Protein AF-A0A4U6D0D2-F1 (afdb_monomer_lite)

Secondary structure (DSSP, 8-state):
--HHHHHHHHHHPPPPPSSEE-SSS-EES-HHHHHHHHHHHHHHS-TTGGGSHHHHHHHHHHHHHHTT-

InterPro domains:
  IPR054238 Domain of unknown function DUF6965 [PF22292] (1-67)

Organism: NCBI:txid2576211

Sequence (69 aa):
MSAQELEDYFATAKLPENPVKINGYATIEDSEVFVEAQLAIITREPVNFQKTSAYLRLMEFKQWLENQS

Radius of gyration: 14.44 Å; chains: 1; bounding box: 31×33×32 Å

Foldseek 3Di:
DDPVVVCVVVVPDDDDDAQADPDPPDTNRDPLVVLVVVLVVQVVDPPVSCPDPVVVVSVVVNVVVVVVD

pLDDT: mean 85.78, std 7.83, range [55.91, 94.69]

Structure (mmCIF, N/CA/C/O backbone):
data_AF-A0A4U6D0D2-F1
#
_entry.id   AF-A0A4U6D0D2-F1
#
loop_
_atom_site.group_PDB
_atom_site.id
_atom_site.type_symbol
_atom_site.label_atom_id
_atom_site.label_alt_id
_atom_site.label_comp_id
_atom_site.label_asym_id
_atom_site.label_entity_id
_atom_site.label_seq_id
_atom_site.pdbx_PDB_ins_code
_atom_site.Cartn_x
_atom_site.Cartn_y
_atom_site.Cartn_z
_atom_site.occupancy
_atom_site.B_iso_or_equiv
_atom_site.auth_seq_id
_atom_site.auth_comp_id
_atom_site.auth_asym_id
_atom_site.auth_atom_id
_atom_site.pdbx_PDB_model_num
ATOM 1 N N . MET A 1 1 ? -12.902 22.449 1.771 1.00 67.19 1 MET A N 1
ATOM 2 C CA . MET A 1 1 ? -11.76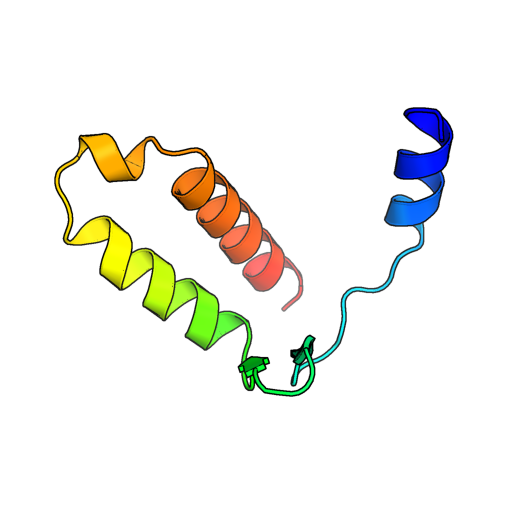5 21.686 2.302 1.00 67.19 1 MET A CA 1
ATOM 3 C C . MET A 1 1 ? -10.489 22.379 1.877 1.00 67.19 1 MET A C 1
ATOM 5 O O . MET A 1 1 ? -10.147 22.365 0.700 1.00 67.19 1 MET A O 1
ATOM 9 N N . SER A 1 2 ? -9.869 23.078 2.815 1.00 92.06 2 SER A N 1
ATOM 10 C CA . SER A 1 2 ? -8.513 23.602 2.718 1.00 92.06 2 SER A CA 1
ATOM 11 C C . SER A 1 2 ? -7.496 22.475 2.930 1.00 92.06 2 SER A C 1
ATOM 13 O O . SER A 1 2 ? -7.849 21.393 3.397 1.00 92.06 2 SER A O 1
ATOM 15 N N . ALA A 1 3 ? -6.230 22.726 2.588 1.00 87.88 3 ALA A N 1
ATOM 16 C CA . ALA A 1 3 ? -5.151 21.770 2.838 1.00 87.88 3 ALA A CA 1
ATOM 17 C C . ALA A 1 3 ? -5.012 21.436 4.336 1.00 87.88 3 ALA A C 1
ATOM 19 O O . ALA A 1 3 ? -4.853 20.270 4.679 1.00 87.88 3 ALA A O 1
ATOM 20 N N . GLN A 1 4 ? -5.179 22.434 5.212 1.00 90.38 4 GLN A N 1
ATOM 21 C CA . GLN A 1 4 ? -5.125 22.246 6.664 1.00 90.38 4 GLN A CA 1
ATOM 22 C C . GLN A 1 4 ? -6.233 21.310 7.161 1.00 90.38 4 GLN A C 1
ATOM 24 O O . GLN A 1 4 ? -5.974 20.398 7.934 1.00 90.38 4 GLN A O 1
ATOM 29 N N . GLU A 1 5 ? -7.461 21.480 6.661 1.00 89.56 5 GLU A N 1
ATOM 30 C CA . GLU A 1 5 ? -8.587 20.610 7.035 1.00 89.56 5 GLU A CA 1
ATOM 31 C C . GLU A 1 5 ? -8.356 19.148 6.618 1.00 89.56 5 GLU A C 1
ATOM 33 O O . GLU A 1 5 ? -8.832 18.234 7.288 1.00 89.56 5 GLU A O 1
ATOM 38 N N . LEU A 1 6 ? -7.630 18.914 5.519 1.00 86.38 6 LEU A N 1
ATOM 39 C CA . LEU A 1 6 ? -7.246 17.568 5.090 1.00 86.38 6 LEU A CA 1
ATOM 40 C C . LEU A 1 6 ? -6.141 16.985 5.975 1.00 86.38 6 LEU A C 1
ATOM 42 O O . LEU A 1 6 ? -6.238 15.823 6.362 1.00 86.38 6 LEU A O 1
ATOM 46 N N . GLU A 1 7 ? -5.114 17.768 6.308 1.00 85.81 7 GLU A N 1
ATOM 47 C CA . GLU A 1 7 ? -4.048 17.332 7.218 1.00 85.81 7 GLU A CA 1
ATOM 48 C C . GLU A 1 7 ? -4.604 16.951 8.588 1.00 85.81 7 GLU A C 1
ATOM 50 O O . GLU A 1 7 ? -4.320 15.858 9.073 1.00 85.81 7 GLU A O 1
ATOM 55 N N . ASP A 1 8 ? -5.462 17.789 9.167 1.00 89.06 8 ASP A N 1
ATOM 56 C CA . ASP A 1 8 ? -6.072 17.535 10.474 1.00 89.06 8 ASP A CA 1
ATOM 57 C C . ASP A 1 8 ? -6.956 16.274 10.447 1.00 89.06 8 ASP A C 1
ATOM 59 O O . ASP A 1 8 ? -6.948 15.463 11.380 1.00 89.06 8 ASP A O 1
ATOM 63 N N . TYR A 1 9 ? -7.692 16.067 9.348 1.00 86.44 9 TYR A N 1
ATOM 64 C CA . TYR A 1 9 ? -8.499 14.867 9.142 1.00 86.44 9 TYR A CA 1
ATOM 65 C C . TYR A 1 9 ? -7.630 13.604 9.086 1.00 86.44 9 TYR A C 1
ATOM 67 O O . TYR A 1 9 ? -7.897 12.633 9.798 1.00 86.44 9 TYR A O 1
ATOM 75 N N . PHE A 1 10 ? -6.561 13.612 8.286 1.00 84.06 10 PHE A N 1
ATOM 76 C CA . PHE A 1 10 ? -5.689 12.446 8.137 1.00 84.06 10 PHE A CA 1
ATOM 77 C C . PHE A 1 10 ? -4.764 12.216 9.336 1.00 84.06 10 PHE A C 1
ATOM 79 O O . PHE A 1 10 ? -4.415 11.069 9.597 1.00 84.06 10 PHE A O 1
ATOM 86 N N . ALA A 1 11 ? -4.431 13.249 10.114 1.00 83.69 11 ALA A N 1
ATOM 87 C CA . ALA A 1 11 ? -3.629 13.121 11.332 1.00 83.69 11 ALA A CA 1
ATOM 88 C C . ALA A 1 11 ? -4.295 12.231 12.394 1.00 83.69 11 ALA A C 1
ATOM 90 O O . ALA A 1 11 ? -3.616 11.631 13.225 1.00 83.69 11 ALA A O 1
ATOM 91 N N . THR A 1 12 ? -5.626 12.149 12.372 1.00 82.19 12 THR A N 1
ATOM 92 C CA . THR A 1 12 ? -6.413 11.359 13.330 1.00 82.19 12 THR A CA 1
ATOM 93 C C . THR A 1 12 ? -7.049 10.117 12.709 1.00 82.19 12 THR A C 1
ATOM 95 O O . THR A 1 12 ? -7.624 9.292 13.424 1.00 82.19 12 THR A O 1
ATOM 98 N N . ALA A 1 13 ? -6.940 9.956 11.388 1.00 81.25 13 ALA A N 1
ATOM 99 C CA . ALA A 1 13 ? -7.503 8.824 10.680 1.00 81.25 13 ALA A CA 1
ATOM 100 C C . ALA A 1 13 ? -6.751 7.541 11.049 1.00 81.25 13 ALA A C 1
ATOM 102 O O . ALA A 1 13 ? -5.547 7.408 10.832 1.00 81.25 13 ALA A O 1
ATOM 103 N N . LYS A 1 14 ? -7.485 6.563 11.582 1.00 78.50 14 LYS A N 1
ATOM 104 C CA . LYS A 1 14 ? -6.980 5.195 11.688 1.00 78.50 14 LYS A CA 1
ATOM 105 C C . LYS A 1 14 ? -7.079 4.543 10.322 1.00 78.50 14 LYS A C 1
ATOM 107 O O . LYS A 1 14 ? -8.117 4.642 9.664 1.00 78.50 14 LYS A O 1
ATOM 112 N N . LEU A 1 15 ? -6.012 3.873 9.909 1.00 74.44 15 LEU A N 1
ATOM 113 C CA . LEU A 1 15 ? -6.072 3.065 8.704 1.00 74.44 15 LEU A CA 1
ATOM 114 C C . LEU A 1 15 ? -7.002 1.868 8.926 1.00 74.44 15 LEU A C 1
ATOM 116 O O . LEU A 1 15 ? -7.122 1.380 10.053 1.00 74.44 15 LEU A O 1
ATOM 120 N N . PRO A 1 16 ? -7.720 1.443 7.877 1.00 81.19 16 PRO A N 1
ATOM 121 C CA . PRO A 1 16 ? -8.616 0.311 7.978 1.00 81.19 16 PRO A CA 1
ATOM 122 C C . PRO A 1 16 ? -7.801 -0.949 8.262 1.00 81.19 16 PRO A C 1
ATOM 124 O O . PRO A 1 16 ? -6.790 -1.209 7.612 1.00 81.19 16 PRO A O 1
ATOM 127 N N . GLU A 1 17 ? -8.254 -1.724 9.239 1.00 87.50 17 GLU A N 1
ATOM 128 C CA . GLU A 1 17 ? -7.705 -3.048 9.497 1.00 87.50 17 GLU A CA 1
ATOM 129 C C . GLU A 1 17 ? -8.106 -3.997 8.363 1.00 87.50 17 GLU A C 1
ATOM 131 O O . GLU A 1 17 ? -9.169 -3.852 7.750 1.00 87.50 17 GLU A O 1
ATOM 136 N N . ASN A 1 18 ? -7.246 -4.974 8.080 1.00 90.31 18 ASN A N 1
ATOM 137 C CA . ASN A 1 18 ? -7.586 -6.037 7.146 1.00 90.31 18 ASN A CA 1
ATOM 138 C C . ASN A 1 18 ? -8.797 -6.832 7.682 1.00 90.31 18 ASN A C 1
ATOM 140 O O . ASN A 1 18 ? -8.847 -7.128 8.879 1.00 90.31 18 ASN A O 1
ATOM 144 N N . PRO A 1 19 ? -9.755 -7.221 6.821 1.00 93.75 19 PRO A N 1
ATOM 145 C CA . PRO A 1 19 ? -9.796 -6.990 5.377 1.00 93.75 19 PRO A CA 1
ATOM 146 C C . PRO A 1 19 ? -10.338 -5.594 5.001 1.00 93.75 19 PRO A C 1
ATOM 148 O O . PRO A 1 19 ? -11.355 -5.127 5.520 1.00 93.75 19 PRO A O 1
ATOM 151 N N . VAL A 1 20 ? -9.708 -4.941 4.020 1.00 91.81 20 VAL A N 1
ATOM 152 C CA . VAL A 1 20 ? -10.077 -3.593 3.564 1.00 91.81 20 VAL A CA 1
ATOM 153 C C . VAL A 1 20 ? -11.084 -3.669 2.420 1.00 91.81 20 VAL A C 1
ATOM 155 O O . VAL A 1 20 ? -10.760 -4.013 1.281 1.00 91.81 20 VAL A O 1
ATOM 158 N N . LYS A 1 21 ? -12.331 -3.288 2.696 1.00 92.50 21 LYS A N 1
ATOM 159 C CA . LYS A 1 21 ? -13.376 -3.202 1.672 1.00 92.50 21 LYS A CA 1
ATOM 160 C C . LYS A 1 21 ? -13.255 -1.901 0.879 1.00 92.50 21 LYS A C 1
ATOM 162 O O . LYS A 1 21 ? -13.529 -0.825 1.400 1.00 92.50 21 LYS A O 1
ATOM 167 N N . ILE A 1 22 ? -12.905 -2.008 -0.400 1.00 87.62 22 ILE A N 1
ATOM 168 C CA . ILE A 1 22 ? -12.761 -0.849 -1.294 1.00 87.62 22 ILE A CA 1
ATOM 169 C C . ILE A 1 22 ? -14.131 -0.383 -1.795 1.00 87.62 22 ILE A C 1
ATOM 171 O O . ILE A 1 22 ? -14.398 0.813 -1.882 1.00 87.62 22 ILE A O 1
ATOM 175 N N . ASN A 1 23 ? -15.012 -1.329 -2.140 1.00 88.56 23 ASN A N 1
ATOM 176 C CA . ASN A 1 23 ? -16.382 -1.060 -2.585 1.00 88.56 23 ASN A CA 1
ATOM 177 C C . ASN A 1 23 ? -17.279 -2.307 -2.424 1.00 88.56 23 A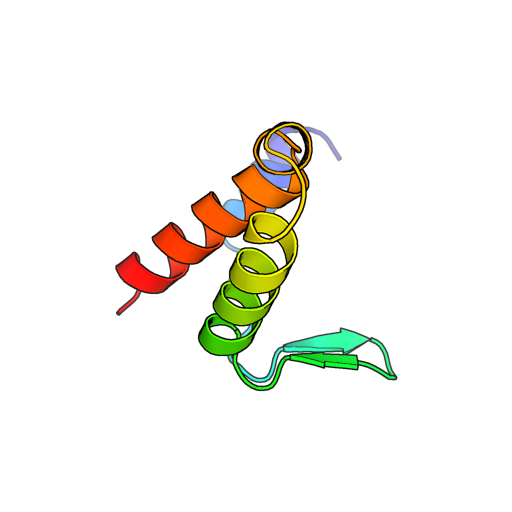SN A C 1
ATOM 179 O O . ASN A 1 23 ? -16.925 -3.264 -1.741 1.00 88.56 23 ASN A O 1
ATOM 183 N N . GLY A 1 24 ? -18.469 -2.306 -3.035 1.00 92.19 24 GLY A N 1
ATOM 184 C CA . GLY A 1 24 ? -19.415 -3.429 -2.969 1.00 92.19 24 GLY A CA 1
ATOM 185 C C . GLY A 1 24 ? -18.938 -4.741 -3.608 1.00 92.19 24 GLY A C 1
ATOM 186 O O . GLY A 1 24 ? -19.556 -5.771 -3.361 1.00 92.19 24 GLY A O 1
ATOM 187 N N . TYR A 1 25 ? -17.860 -4.710 -4.393 1.00 93.12 25 TYR A N 1
ATOM 188 C CA . TYR A 1 25 ? -17.399 -5.817 -5.235 1.00 93.12 25 TYR A CA 1
ATOM 189 C C . TYR A 1 25 ? -15.940 -6.216 -4.991 1.00 93.12 25 TYR A C 1
ATOM 191 O O . TYR A 1 25 ? -15.524 -7.276 -5.447 1.00 93.12 25 TYR A O 1
ATOM 199 N N . ALA A 1 26 ? -15.160 -5.374 -4.309 1.00 91.31 26 ALA A N 1
ATOM 200 C CA . ALA A 1 26 ? -13.734 -5.579 -4.106 1.00 91.31 26 ALA A CA 1
ATOM 201 C C . ALA A 1 26 ? -13.351 -5.423 -2.633 1.00 91.31 26 ALA A C 1
ATOM 203 O O . ALA A 1 26 ? -13.640 -4.399 -2.001 1.00 91.31 26 ALA A O 1
ATOM 204 N N . THR A 1 27 ? -12.638 -6.430 -2.140 1.00 94.69 27 THR A N 1
ATOM 205 C CA . THR A 1 27 ? -12.053 -6.488 -0.804 1.00 94.69 27 THR A CA 1
ATOM 206 C C . THR A 1 27 ? -10.586 -6.866 -0.941 1.00 94.69 27 THR A C 1
ATOM 208 O O . THR A 1 27 ? -10.242 -7.772 -1.700 1.00 94.69 27 THR A O 1
ATOM 211 N N . ILE A 1 28 ? -9.727 -6.155 -0.223 1.00 94.00 28 ILE A N 1
ATOM 212 C CA . ILE A 1 28 ? -8.335 -6.530 -0.012 1.00 94.00 28 ILE A CA 1
ATOM 213 C C . ILE A 1 28 ? -8.302 -7.349 1.275 1.00 94.00 28 ILE A C 1
ATOM 215 O O . ILE A 1 28 ? -8.489 -6.801 2.356 1.00 94.00 28 ILE A O 1
ATOM 219 N N . GLU A 1 29 ? -8.116 -8.660 1.153 1.00 94.62 29 GLU A N 1
ATOM 220 C CA . GLU A 1 29 ? -8.075 -9.558 2.315 1.00 94.62 29 GLU A CA 1
ATOM 221 C C . GLU A 1 29 ? -6.841 -9.302 3.185 1.00 94.62 29 GLU A C 1
ATOM 223 O O . GLU A 1 29 ? -6.940 -9.247 4.405 1.00 94.62 29 GLU A O 1
ATOM 228 N N . ASP A 1 30 ? -5.694 -9.089 2.540 1.00 92.94 30 ASP A N 1
ATOM 229 C CA . ASP A 1 30 ? -4.420 -8.802 3.186 1.00 92.94 30 ASP A CA 1
ATOM 230 C C . ASP A 1 30 ? -3.700 -7.688 2.417 1.00 92.94 30 ASP A C 1
ATOM 232 O O . ASP A 1 30 ? -3.389 -7.824 1.227 1.00 92.94 30 ASP A O 1
ATOM 236 N N . SER A 1 31 ? -3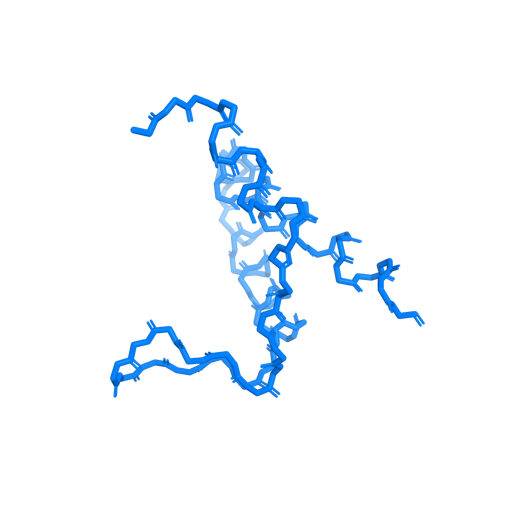.486 -6.561 3.096 1.00 90.88 31 SER A N 1
ATOM 237 C CA . SER A 1 31 ? -2.846 -5.381 2.514 1.00 90.88 31 SER A CA 1
ATOM 238 C C . SER A 1 31 ? -1.374 -5.603 2.162 1.00 90.88 31 SER A C 1
ATOM 240 O O . SER A 1 31 ? -0.929 -5.074 1.144 1.00 90.88 31 SER A O 1
ATOM 242 N N . GLU A 1 32 ? -0.623 -6.393 2.933 1.00 91.62 32 GLU A N 1
ATOM 243 C CA . GLU A 1 32 ? 0.787 -6.675 2.638 1.00 91.62 32 GLU A CA 1
ATOM 244 C C . GLU A 1 32 ? 0.891 -7.507 1.361 1.00 91.62 32 GLU A C 1
ATOM 246 O O . GLU A 1 32 ? 1.535 -7.095 0.393 1.00 91.62 32 GLU A O 1
ATOM 251 N N . VAL A 1 33 ? 0.148 -8.617 1.304 1.00 92.50 33 VAL A N 1
ATOM 252 C CA . VAL A 1 33 ? 0.120 -9.508 0.134 1.00 92.50 33 VAL A CA 1
ATOM 253 C C . VAL A 1 33 ? -0.342 -8.759 -1.115 1.00 92.50 33 VAL A C 1
ATOM 255 O O . VAL A 1 33 ? 0.217 -8.938 -2.202 1.00 92.50 33 VAL A O 1
ATOM 258 N N . PHE A 1 34 ? -1.348 -7.892 -0.979 1.00 92.56 34 PHE A N 1
ATOM 259 C CA . PHE A 1 34 ? -1.823 -7.068 -2.083 1.00 92.56 34 PHE A CA 1
ATOM 260 C C . PHE A 1 34 ? -0.729 -6.140 -2.618 1.00 92.56 34 PHE A C 1
ATOM 262 O O . PHE A 1 34 ? -0.491 -6.119 -3.829 1.00 92.56 34 PHE A O 1
ATOM 269 N N . VAL A 1 35 ? -0.050 -5.391 -1.744 1.00 92.31 35 VAL A N 1
ATOM 270 C CA . VAL A 1 35 ? 0.996 -4.440 -2.148 1.00 92.31 35 VAL A CA 1
ATOM 271 C C . VAL A 1 35 ? 2.158 -5.159 -2.828 1.00 92.31 35 VAL A C 1
ATOM 273 O O . VAL A 1 35 ? 2.621 -4.713 -3.882 1.00 92.31 35 VAL A O 1
ATOM 276 N N . GLU A 1 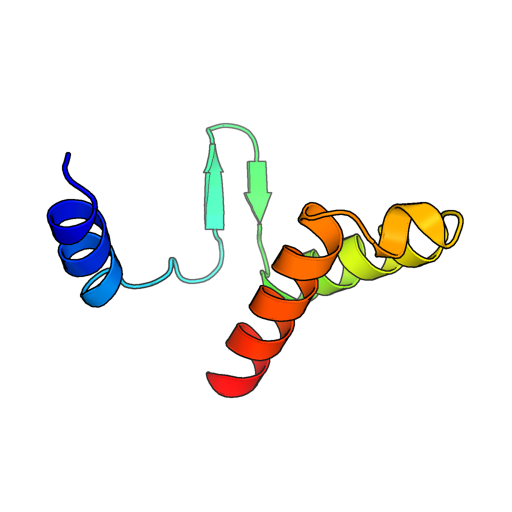36 ? 2.588 -6.300 -2.293 1.00 92.19 36 GLU A N 1
ATOM 277 C CA . GLU A 1 36 ? 3.655 -7.099 -2.898 1.00 92.19 36 GLU A CA 1
ATOM 278 C C . GLU A 1 36 ? 3.281 -7.618 -4.285 1.00 92.19 36 GLU A C 1
ATOM 280 O O . GLU A 1 36 ? 4.077 -7.508 -5.223 1.00 92.19 36 GLU A O 1
ATOM 285 N N . ALA A 1 37 ? 2.053 -8.114 -4.451 1.00 92.62 37 ALA A N 1
ATOM 286 C CA . ALA A 1 37 ? 1.559 -8.564 -5.745 1.00 92.62 37 ALA A CA 1
ATOM 287 C C . ALA A 1 37 ? 1.532 -7.423 -6.776 1.00 92.62 37 ALA A C 1
ATOM 289 O O . ALA A 1 37 ? 1.961 -7.617 -7.916 1.00 92.62 37 ALA A O 1
ATOM 290 N N . GLN A 1 38 ? 1.083 -6.222 -6.390 1.00 91.19 38 GLN A N 1
ATOM 291 C CA . GLN A 1 38 ? 1.060 -5.068 -7.297 1.00 91.19 38 GLN A CA 1
ATOM 292 C C . GLN A 1 38 ? 2.469 -4.616 -7.694 1.00 91.19 38 GLN A C 1
ATOM 294 O O . GLN A 1 38 ? 2.734 -4.388 -8.877 1.00 91.19 38 GLN A O 1
ATOM 299 N N . LEU A 1 39 ? 3.400 -4.539 -6.739 1.00 91.25 39 LEU A N 1
ATOM 300 C CA . LEU A 1 39 ? 4.797 -4.207 -7.029 1.00 91.25 39 LEU A CA 1
ATOM 301 C C . LEU A 1 39 ? 5.439 -5.252 -7.953 1.00 91.25 39 LEU A C 1
ATOM 303 O O . LEU A 1 39 ? 6.131 -4.888 -8.906 1.00 91.25 39 LEU A O 1
ATOM 307 N N . ALA A 1 40 ? 5.168 -6.542 -7.740 1.00 90.00 40 ALA A N 1
ATOM 308 C CA . ALA A 1 40 ? 5.658 -7.621 -8.596 1.00 90.00 40 ALA A CA 1
ATOM 309 C C . ALA A 1 40 ? 5.122 -7.540 -10.037 1.00 90.00 40 ALA A C 1
ATOM 311 O O . ALA A 1 40 ? 5.822 -7.926 -10.971 1.00 90.00 40 ALA A O 1
ATOM 312 N N . ILE A 1 41 ? 3.900 -7.039 -10.240 1.00 88.38 41 ILE A N 1
ATOM 313 C CA . ILE A 1 41 ? 3.338 -6.811 -11.578 1.00 88.38 41 ILE A CA 1
ATOM 314 C C . ILE A 1 41 ? 4.035 -5.622 -12.246 1.00 88.38 41 ILE A C 1
ATOM 316 O O . ILE A 1 41 ? 4.546 -5.760 -13.353 1.00 88.38 41 ILE A O 1
ATOM 320 N N . ILE A 1 42 ? 4.124 -4.478 -11.561 1.00 84.81 42 ILE A N 1
ATOM 321 C CA . ILE A 1 42 ? 4.716 -3.252 -12.124 1.00 84.81 42 ILE A CA 1
ATOM 322 C C . ILE A 1 42 ? 6.201 -3.442 -12.455 1.00 84.81 42 ILE A C 1
ATOM 324 O O . ILE A 1 42 ? 6.695 -2.912 -13.446 1.00 84.81 42 ILE A O 1
ATOM 328 N N . THR A 1 43 ? 6.933 -4.206 -11.647 1.00 80.12 43 THR A N 1
ATOM 329 C CA . THR A 1 43 ? 8.371 -4.446 -11.861 1.00 80.12 43 THR A CA 1
ATOM 330 C C . THR A 1 43 ? 8.673 -5.338 -13.065 1.00 80.12 43 THR A C 1
ATOM 332 O O . THR A 1 43 ? 9.796 -5.296 -13.567 1.00 80.12 43 THR A O 1
ATOM 335 N N . ARG A 1 44 ? 7.690 -6.101 -13.567 1.00 84.75 44 ARG A N 1
ATOM 336 C CA . ARG A 1 44 ? 7.806 -6.875 -14.818 1.00 84.75 44 ARG A CA 1
ATOM 337 C C . ARG A 1 44 ? 7.680 -6.003 -16.066 1.00 84.75 44 ARG A C 1
ATOM 339 O O . ARG A 1 44 ? 8.103 -6.425 -17.139 1.00 84.75 44 ARG A O 1
ATOM 346 N N . GLU A 1 45 ? 7.119 -4.807 -15.925 1.00 80.50 45 GLU A N 1
ATOM 347 C CA . GLU A 1 45 ? 6.978 -3.837 -17.005 1.00 80.50 45 GLU A CA 1
ATOM 348 C C . GLU A 1 45 ? 8.288 -3.055 -17.238 1.00 80.50 45 GLU A C 1
ATOM 350 O O . GLU A 1 45 ? 9.165 -3.008 -16.366 1.00 80.50 45 GLU A O 1
ATOM 355 N N . PRO A 1 46 ? 8.458 -2.408 -18.409 1.00 76.81 46 PRO A N 1
ATOM 356 C CA . PRO A 1 46 ? 9.645 -1.615 -18.712 1.00 76.81 46 PRO A CA 1
ATOM 357 C C . PRO A 1 46 ? 9.949 -0.559 -17.639 1.00 76.81 46 PRO A C 1
ATOM 359 O O . PRO A 1 46 ? 9.039 0.025 -17.056 1.00 76.81 46 PRO A O 1
ATOM 362 N N . VAL A 1 47 ? 11.232 -0.223 -17.459 1.00 73.00 47 VAL A N 1
ATOM 363 C CA . VAL A 1 47 ? 11.759 0.695 -16.416 1.00 73.00 47 VAL A CA 1
ATOM 364 C C . VAL A 1 47 ? 10.995 2.025 -16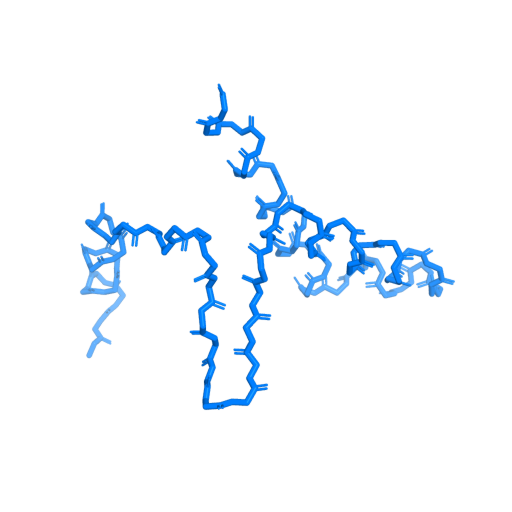.294 1.00 73.00 47 VAL A C 1
ATOM 366 O O . VAL A 1 47 ? 10.937 2.617 -15.218 1.00 73.00 47 VAL A O 1
ATOM 369 N N . ASN A 1 48 ? 10.365 2.500 -17.369 1.00 73.19 48 ASN A N 1
ATOM 370 C CA . ASN A 1 48 ? 9.548 3.715 -17.343 1.00 73.19 48 ASN A CA 1
ATOM 371 C C . ASN A 1 48 ? 8.306 3.593 -16.434 1.00 73.19 48 ASN A C 1
ATOM 373 O O . ASN A 1 48 ? 7.912 4.585 -15.822 1.00 73.19 48 ASN A O 1
ATOM 377 N N . PHE A 1 49 ? 7.725 2.399 -16.281 1.00 68.38 49 PHE A N 1
ATOM 378 C CA . PHE A 1 49 ? 6.589 2.152 -15.383 1.00 68.38 49 PHE A CA 1
ATOM 379 C C . PHE A 1 49 ? 6.979 2.211 -13.902 1.00 68.38 49 PHE A C 1
ATOM 381 O O . PHE A 1 49 ? 6.192 2.670 -13.072 1.00 68.38 49 PHE A O 1
ATOM 388 N N . GLN A 1 50 ? 8.229 1.871 -13.580 1.00 67.50 50 GLN A N 1
ATOM 389 C CA . GLN A 1 50 ? 8.799 1.969 -12.229 1.00 67.50 50 GLN A CA 1
ATOM 390 C C . GLN A 1 50 ? 9.059 3.424 -11.790 1.00 67.50 50 GLN A C 1
ATOM 392 O O . GLN A 1 50 ? 9.505 3.675 -10.677 1.00 67.50 50 GLN A O 1
ATOM 397 N N . LYS A 1 51 ? 8.786 4.413 -12.651 1.00 73.19 51 LYS A N 1
ATOM 398 C CA . LYS A 1 51 ? 8.856 5.849 -12.323 1.00 73.19 51 LYS A CA 1
ATOM 399 C C . LYS A 1 51 ? 7.481 6.506 -12.225 1.00 73.19 51 LYS A C 1
ATOM 401 O O . LYS A 1 51 ? 7.386 7.725 -12.104 1.00 73.19 51 LYS A O 1
ATOM 406 N N . THR A 1 52 ? 6.411 5.720 -12.315 1.00 82.44 52 THR A N 1
ATOM 407 C CA . THR A 1 52 ? 5.051 6.242 -12.182 1.00 82.44 52 THR A CA 1
ATOM 408 C C . THR A 1 52 ? 4.757 6.611 -10.733 1.00 82.44 52 THR A C 1
ATOM 410 O O . THR A 1 52 ? 5.277 6.005 -9.796 1.00 82.44 52 THR A O 1
ATOM 413 N N . SER A 1 53 ? 3.873 7.591 -10.544 1.00 84.75 53 SER A N 1
ATOM 414 C CA . SER A 1 53 ? 3.380 7.957 -9.215 1.00 84.75 53 SER A CA 1
ATOM 415 C C . SER A 1 53 ? 2.767 6.758 -8.488 1.00 84.75 53 SER A C 1
ATOM 417 O O . SER A 1 53 ? 2.975 6.614 -7.291 1.00 84.75 53 SER A O 1
ATOM 419 N N . ALA A 1 54 ? 2.086 5.861 -9.206 1.00 82.69 54 ALA A N 1
ATOM 420 C CA . ALA A 1 54 ? 1.514 4.640 -8.643 1.00 82.69 54 ALA A CA 1
ATOM 421 C C . ALA A 1 54 ? 2.575 3.726 -8.007 1.00 82.69 54 ALA A C 1
ATOM 423 O O . ALA A 1 54 ? 2.397 3.287 -6.874 1.00 82.69 54 ALA A O 1
ATOM 424 N N . TYR A 1 55 ? 3.696 3.490 -8.697 1.00 87.50 55 TYR A N 1
ATOM 425 C CA . TYR A 1 55 ? 4.803 2.703 -8.149 1.00 87.50 55 TYR A CA 1
ATOM 426 C C . TYR A 1 55 ? 5.389 3.345 -6.886 1.00 87.50 55 TYR A C 1
ATOM 428 O O . TYR A 1 55 ? 5.562 2.671 -5.874 1.00 87.50 55 TYR A O 1
ATOM 436 N N . LEU A 1 56 ? 5.645 4.658 -6.927 1.00 89.81 56 LEU A N 1
ATOM 437 C CA . LEU A 1 56 ? 6.196 5.388 -5.783 1.00 89.81 56 LEU A CA 1
ATOM 438 C C . LEU A 1 56 ? 5.265 5.315 -4.567 1.00 89.81 56 LEU A C 1
ATOM 440 O O . LEU A 1 56 ? 5.723 5.014 -3.470 1.00 89.81 56 LEU A O 1
ATOM 444 N N . ARG A 1 57 ? 3.953 5.496 -4.766 1.00 90.12 57 ARG A N 1
ATOM 445 C CA . ARG A 1 57 ? 2.962 5.381 -3.686 1.00 90.12 57 ARG A CA 1
ATOM 446 C C . ARG A 1 57 ? 2.862 3.967 -3.117 1.00 90.12 57 ARG A C 1
ATOM 448 O O . ARG A 1 57 ? 2.711 3.819 -1.911 1.00 90.12 57 ARG A O 1
ATOM 455 N N . LEU A 1 58 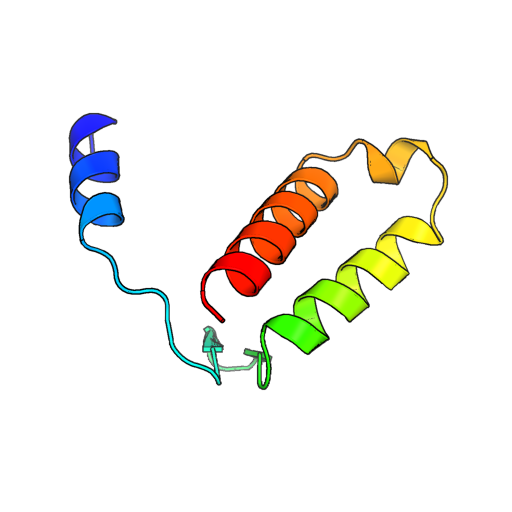? 2.968 2.931 -3.951 1.00 90.81 58 LEU A N 1
ATOM 456 C CA . LEU A 1 58 ? 2.995 1.544 -3.475 1.00 90.81 58 LEU A CA 1
ATOM 457 C C . LEU A 1 58 ? 4.252 1.245 -2.652 1.00 90.81 58 LEU A C 1
ATOM 459 O O . LEU A 1 58 ? 4.160 0.559 -1.640 1.00 90.81 58 LEU A O 1
ATOM 463 N N . MET A 1 59 ? 5.407 1.788 -3.047 1.00 91.19 59 MET A N 1
ATOM 464 C CA . MET A 1 59 ? 6.646 1.676 -2.272 1.00 91.19 59 MET A CA 1
ATOM 465 C C . MET A 1 59 ? 6.552 2.400 -0.923 1.00 91.19 59 MET A C 1
ATOM 467 O O . MET A 1 59 ? 6.924 1.825 0.096 1.00 91.19 59 MET A O 1
ATOM 471 N N . GLU A 1 60 ? 6.020 3.627 -0.901 1.00 91.00 60 GLU A N 1
ATOM 472 C CA . GLU A 1 60 ? 5.752 4.371 0.339 1.00 91.00 60 GLU A CA 1
ATOM 473 C C . GLU A 1 60 ? 4.809 3.586 1.260 1.00 91.00 60 GLU A C 1
ATOM 475 O O . GLU A 1 60 ? 5.053 3.479 2.461 1.00 91.00 60 GLU A O 1
ATOM 480 N N . PHE A 1 61 ? 3.753 2.991 0.698 1.00 88.94 61 PHE A N 1
ATOM 481 C CA . PHE A 1 61 ? 2.795 2.219 1.479 1.00 88.94 61 PHE A CA 1
ATOM 482 C C . PHE A 1 61 ? 3.389 0.908 2.007 1.00 88.94 61 PHE A C 1
ATOM 484 O O . PHE A 1 61 ? 3.160 0.574 3.166 1.00 88.94 61 PHE A O 1
ATOM 491 N N . LYS A 1 62 ? 4.217 0.211 1.215 1.00 91.56 62 LYS A N 1
ATOM 492 C CA . LYS A 1 62 ? 4.973 -0.963 1.678 1.00 91.56 62 LYS A CA 1
ATOM 493 C C . LYS A 1 62 ? 5.843 -0.621 2.889 1.00 91.56 62 LYS A C 1
ATOM 495 O O . LYS A 1 62 ? 5.742 -1.282 3.914 1.00 91.56 62 LYS A O 1
ATOM 500 N N . GLN A 1 63 ? 6.642 0.443 2.789 1.00 90.25 63 GLN A N 1
ATOM 501 C CA . GLN A 1 63 ? 7.488 0.900 3.897 1.00 90.25 63 GLN A CA 1
ATOM 502 C C . GLN A 1 63 ? 6.665 1.269 5.129 1.00 90.25 63 GLN A C 1
ATOM 504 O O . GLN A 1 63 ? 7.089 1.043 6.258 1.00 90.25 63 GLN A O 1
ATOM 509 N N . TRP A 1 64 ? 5.497 1.875 4.928 1.00 85.62 64 TRP A N 1
ATOM 510 C CA . TRP A 1 64 ? 4.619 2.211 6.034 1.00 85.62 64 TRP A CA 1
ATOM 511 C C . TRP A 1 64 ? 4.109 0.956 6.754 1.00 85.62 64 TRP A C 1
ATOM 513 O O . TRP A 1 64 ? 4.208 0.912 7.975 1.00 85.62 64 TRP A O 1
ATOM 523 N N . LEU A 1 65 ? 3.646 -0.065 6.019 1.00 84.94 65 LEU A N 1
ATOM 524 C CA . LEU A 1 65 ? 3.190 -1.341 6.590 1.00 84.94 65 LEU A CA 1
ATOM 525 C C . LEU A 1 65 ? 4.303 -2.037 7.390 1.00 84.94 65 LEU A C 1
ATOM 527 O O . LEU A 1 65 ? 4.079 -2.429 8.529 1.00 84.94 65 LEU A O 1
ATOM 531 N N . GLU A 1 66 ? 5.522 -2.094 6.846 1.00 86.50 66 GLU A N 1
ATOM 532 C CA . GLU A 1 66 ? 6.688 -2.704 7.510 1.00 86.50 66 GLU A CA 1
ATOM 533 C C . GLU A 1 66 ? 7.070 -2.020 8.837 1.00 86.50 66 GLU A C 1
ATOM 535 O O . GLU A 1 66 ? 7.628 -2.666 9.717 1.00 86.50 66 GLU A O 1
ATOM 540 N N . ASN A 1 67 ? 6.773 -0.726 8.995 1.00 81.75 67 ASN A N 1
ATOM 541 C CA . ASN A 1 67 ? 7.101 0.052 10.197 1.00 81.75 67 ASN A CA 1
ATOM 542 C C . ASN A 1 67 ? 6.010 0.017 11.286 1.00 81.75 67 ASN A C 1
ATOM 544 O O . ASN A 1 67 ? 6.205 0.609 12.349 1.00 81.75 67 ASN A O 1
ATOM 548 N N . GLN A 1 68 ? 4.852 -0.594 11.017 1.00 70.50 68 GLN A N 1
ATOM 549 C CA . GLN A 1 68 ? 3.769 -0.768 11.998 1.00 70.50 68 GLN A CA 1
ATOM 550 C C . GLN A 1 68 ? 3.848 -2.113 12.744 1.00 70.50 68 GLN A C 1
ATOM 552 O O . GLN A 1 68 ? 3.136 -2.289 13.735 1.00 70.50 68 GLN A O 1
ATOM 557 N N . SER A 1 69 ? 4.690 -3.032 12.262 1.00 55.91 69 SER A N 1
ATOM 558 C CA . SER A 1 69 ? 4.946 -4.377 12.803 1.00 55.91 69 SER A CA 1
ATOM 559 C C . SER A 1 69 ? 6.023 -4.376 13.886 1.00 55.91 69 SER A C 1
ATOM 561 O O . SER A 1 69 ? 5.877 -5.156 14.855 1.00 55.91 69 SER A O 1
#